Protein AF-A0A2W4WG07-F1 (afdb_monomer_lite)

Radius of gyration: 12.37 Å; chains: 1; bounding box: 26×24×35 Å

Structure (mmCIF, N/CA/C/O backbone):
data_AF-A0A2W4WG07-F1
#
_entry.id   AF-A0A2W4WG07-F1
#
loop_
_atom_site.group_PDB
_atom_site.id
_atom_site.type_symbol
_atom_site.label_atom_id
_atom_site.label_alt_id
_atom_site.label_comp_id
_atom_site.label_asym_id
_atom_site.label_entity_id
_atom_site.label_seq_id
_atom_site.pdbx_PDB_ins_code
_atom_site.Cartn_x
_atom_site.Cartn_y
_atom_site.Cartn_z
_atom_site.occupancy
_atom_site.B_iso_or_equiv
_atom_site.auth_seq_id
_atom_site.auth_comp_id
_atom_site.auth_asym_id
_atom_site.auth_atom_id
_atom_site.pdbx_PDB_model_num
ATOM 1 N N . MET A 1 1 ? 3.449 4.248 -19.183 1.00 51.06 1 MET A N 1
ATOM 2 C CA . MET A 1 1 ? 3.575 3.067 -18.305 1.00 51.06 1 MET A CA 1
ATOM 3 C C . MET A 1 1 ? 3.381 1.800 -19.124 1.00 51.06 1 MET A C 1
ATOM 5 O O . MET A 1 1 ? 2.544 1.832 -20.027 1.00 51.06 1 MET A O 1
ATOM 9 N N . PRO A 1 2 ? 4.114 0.714 -18.822 1.00 49.38 2 PRO A N 1
ATOM 10 C CA . PRO A 1 2 ? 3.830 -0.617 -19.359 1.00 49.38 2 PRO A CA 1
ATOM 11 C C . PRO A 1 2 ? 2.402 -1.063 -18.979 1.00 49.38 2 PRO A C 1
ATOM 13 O O . PRO A 1 2 ? 1.805 -0.483 -18.063 1.00 49.38 2 PRO A O 1
ATOM 16 N N . PRO A 1 3 ? 1.817 -2.039 -19.694 1.00 56.06 3 PRO A N 1
ATOM 17 C CA . PRO A 1 3 ? 0.438 -2.464 -19.468 1.00 56.06 3 PRO A CA 1
ATOM 18 C C . PRO A 1 3 ? 0.240 -2.945 -18.027 1.00 56.06 3 PRO A C 1
ATOM 20 O O . PRO A 1 3 ? 1.069 -3.664 -17.492 1.00 56.06 3 PRO A O 1
ATOM 23 N N . ALA A 1 4 ? -0.892 -2.607 -17.406 1.00 60.53 4 ALA A N 1
ATOM 24 C CA . ALA A 1 4 ? -1.181 -2.911 -15.996 1.00 60.53 4 ALA A CA 1
ATOM 25 C C . ALA A 1 4 ? -1.272 -4.419 -15.646 1.00 60.53 4 ALA A C 1
ATOM 27 O O . ALA A 1 4 ? -1.514 -4.781 -14.495 1.00 60.53 4 ALA A O 1
ATOM 28 N N . ASN A 1 5 ? -1.060 -5.283 -16.642 1.00 60.22 5 ASN A N 1
ATOM 29 C CA . ASN A 1 5 ? -1.066 -6.736 -16.538 1.00 60.22 5 ASN A CA 1
ATOM 30 C C . ASN A 1 5 ? 0.331 -7.341 -16.311 1.00 60.22 5 ASN A C 1
ATOM 32 O O . ASN A 1 5 ? 0.425 -8.552 -16.119 1.00 60.22 5 ASN A O 1
ATOM 36 N N . THR A 1 6 ? 1.411 -6.549 -16.370 1.00 64.88 6 THR A N 1
ATOM 37 C CA . THR A 1 6 ? 2.751 -7.035 -16.013 1.00 64.88 6 THR A CA 1
ATOM 38 C C . THR A 1 6 ? 2.938 -7.064 -14.493 1.00 64.88 6 THR A C 1
ATOM 40 O O . THR A 1 6 ? 2.367 -6.221 -13.789 1.00 64.88 6 THR A O 1
ATOM 43 N N . PRO A 1 7 ? 3.692 -8.045 -13.965 1.00 73.19 7 PRO A N 1
ATOM 44 C CA . PRO A 1 7 ? 4.050 -8.087 -12.554 1.00 73.19 7 PRO A CA 1
ATOM 45 C C . PRO A 1 7 ? 4.769 -6.814 -12.128 1.00 73.19 7 PRO A C 1
ATOM 47 O O . PRO A 1 7 ? 5.566 -6.264 -12.887 1.00 73.19 7 PRO A O 1
ATOM 50 N N . LEU A 1 8 ? 4.537 -6.368 -10.897 1.00 71.50 8 LEU A N 1
ATOM 51 C CA . LEU A 1 8 ? 5.120 -5.125 -10.404 1.00 71.50 8 LEU A CA 1
ATOM 52 C C . LEU A 1 8 ? 6.664 -5.123 -10.404 1.00 71.50 8 LEU A C 1
ATOM 54 O O . LEU A 1 8 ? 7.256 -4.062 -10.554 1.00 71.50 8 LEU A O 1
ATOM 58 N N . TYR A 1 9 ? 7.316 -6.289 -10.294 1.00 72.12 9 TYR A N 1
ATOM 59 C CA . TYR A 1 9 ? 8.785 -6.390 -10.325 1.00 72.12 9 TYR A CA 1
ATOM 60 C C . TYR A 1 9 ? 9.403 -6.051 -11.694 1.00 72.12 9 TYR A C 1
ATOM 62 O O . TYR A 1 9 ? 10.592 -5.749 -11.760 1.00 72.12 9 TYR A O 1
ATOM 70 N N . ASP A 1 10 ? 8.624 -6.113 -12.780 1.00 70.69 10 ASP A N 1
ATOM 71 C CA . ASP A 1 10 ? 9.078 -5.720 -14.121 1.00 70.69 10 ASP A CA 1
ATOM 72 C C . ASP A 1 10 ? 9.052 -4.191 -14.311 1.00 70.69 10 ASP A C 1
ATOM 74 O O . ASP A 1 10 ? 9.521 -3.676 -15.329 1.00 70.69 10 ASP A O 1
ATOM 78 N N . HIS A 1 11 ? 8.512 -3.447 -13.339 1.00 70.94 11 HIS A N 1
ATOM 79 C CA . HIS A 1 11 ? 8.439 -1.994 -13.380 1.00 70.94 11 HIS A CA 1
ATOM 80 C C . HIS A 1 11 ? 9.581 -1.355 -12.580 1.00 70.94 11 HIS A C 1
ATOM 82 O O . HIS A 1 11 ? 9.857 -1.760 -11.449 1.00 70.94 11 HIS A O 1
ATOM 88 N N . PRO A 1 12 ? 10.233 -0.312 -13.121 1.00 78.75 12 PRO A N 1
ATOM 89 C CA . PRO A 1 12 ? 11.209 0.450 -12.361 1.00 78.75 12 PRO A CA 1
ATOM 90 C C . PRO A 1 12 ? 10.511 1.193 -11.209 1.00 78.75 12 PRO A C 1
ATOM 92 O O . PRO A 1 12 ? 9.383 1.663 -11.360 1.00 78.75 12 PRO A O 1
ATOM 95 N N . LEU A 1 13 ? 11.193 1.343 -10.068 1.00 79.12 13 LEU A N 1
ATOM 96 C CA . LEU A 1 13 ? 10.644 2.004 -8.873 1.00 79.12 13 LEU A CA 1
ATOM 97 C C . LEU A 1 13 ? 9.979 3.372 -9.167 1.00 79.12 13 LEU A C 1
ATOM 99 O O . LEU A 1 13 ? 8.859 3.572 -8.700 1.00 79.12 13 LEU A O 1
ATOM 103 N N . PRO A 1 14 ? 10.554 4.260 -10.009 1.00 81.00 14 PRO A N 1
ATOM 104 C CA . PRO A 1 14 ? 9.910 5.524 -10.377 1.00 81.00 14 PRO A CA 1
ATOM 105 C C . PRO A 1 14 ? 8.529 5.380 -11.034 1.00 81.00 14 PRO A C 1
ATOM 107 O O . PRO A 1 14 ? 7.671 6.238 -10.838 1.00 81.00 14 PRO A O 1
ATOM 110 N N . ASP A 1 15 ? 8.281 4.308 -11.796 1.00 82.75 15 ASP A N 1
ATOM 111 C CA . ASP A 1 15 ? 6.965 4.056 -12.403 1.00 82.75 15 ASP A CA 1
ATOM 112 C C . ASP A 1 15 ? 5.935 3.653 -11.339 1.00 82.75 15 ASP A C 1
ATOM 114 O O . ASP A 1 15 ? 4.762 4.018 -11.444 1.00 82.75 15 ASP A O 1
ATOM 118 N N . ILE A 1 16 ? 6.369 2.908 -10.317 1.00 80.31 16 ILE A N 1
ATOM 119 C CA . ILE A 1 16 ? 5.536 2.522 -9.171 1.00 80.31 16 ILE A CA 1
ATOM 120 C C . ILE A 1 16 ? 5.202 3.766 -8.343 1.00 80.31 16 ILE A C 1
ATOM 122 O O . ILE A 1 16 ? 4.040 3.981 -8.012 1.00 80.31 16 ILE A O 1
ATOM 126 N N . GLU A 1 17 ? 6.184 4.627 -8.071 1.00 84.62 17 GLU A N 1
ATOM 127 C CA . GLU A 1 17 ? 5.975 5.897 -7.367 1.00 84.62 17 GLU A CA 1
ATOM 128 C C . GLU A 1 17 ? 5.014 6.823 -8.128 1.00 84.62 17 GLU A C 1
ATOM 130 O O . GLU A 1 17 ? 4.063 7.349 -7.553 1.00 84.62 17 GLU A O 1
ATOM 135 N N . ALA A 1 18 ? 5.211 6.990 -9.440 1.00 84.38 18 ALA A N 1
ATOM 136 C CA . ALA A 1 18 ? 4.321 7.795 -10.276 1.00 84.38 18 ALA A CA 1
ATOM 137 C C . ALA A 1 18 ? 2.891 7.233 -10.307 1.00 84.38 18 ALA A C 1
ATOM 139 O O . ALA A 1 18 ? 1.920 7.991 -10.329 1.00 84.38 18 ALA A O 1
ATOM 140 N N . TRP A 1 19 ? 2.749 5.905 -10.283 1.00 84.50 19 TRP A N 1
ATOM 141 C CA . TRP A 1 19 ? 1.450 5.250 -10.171 1.00 84.50 19 TRP A CA 1
ATOM 142 C C . TRP A 1 19 ? 0.770 5.527 -8.832 1.00 84.50 19 TRP A C 1
ATOM 144 O O . TRP A 1 19 ? -0.383 5.952 -8.840 1.00 84.50 19 TRP A O 1
ATOM 154 N N . LEU A 1 20 ? 1.466 5.331 -7.710 1.00 85.38 20 LEU A N 1
ATOM 155 C CA . LEU A 1 20 ? 0.926 5.592 -6.372 1.00 85.38 20 LEU A CA 1
ATOM 156 C C . LEU A 1 20 ? 0.516 7.060 -6.217 1.00 85.38 20 LEU A C 1
ATOM 158 O O . LEU A 1 20 ? -0.562 7.348 -5.704 1.00 85.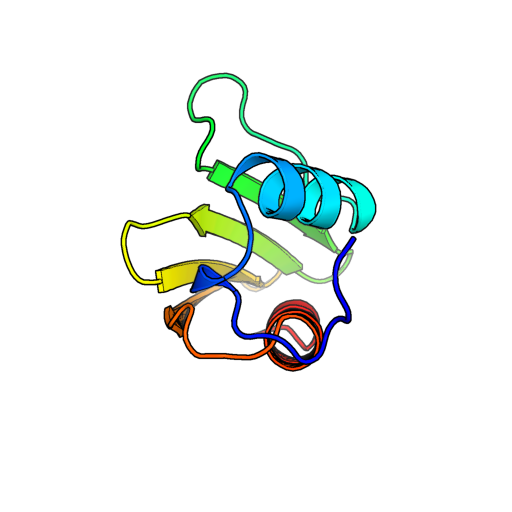38 20 LEU A O 1
ATOM 162 N N . MET A 1 21 ? 1.318 7.978 -6.756 1.00 86.25 21 MET A N 1
ATOM 163 C CA . MET A 1 21 ? 0.992 9.402 -6.800 1.00 86.25 21 MET A CA 1
ATOM 164 C C . MET A 1 21 ? -0.267 9.679 -7.632 1.00 86.25 21 MET A C 1
ATOM 166 O O . MET A 1 21 ? -1.134 10.442 -7.214 1.00 86.25 21 MET A O 1
ATOM 170 N N . GLY A 1 22 ? -0.411 9.025 -8.789 1.00 85.00 22 GLY A N 1
ATOM 171 C CA . GLY A 1 22 ? -1.600 9.141 -9.640 1.00 85.00 22 GLY A CA 1
ATOM 172 C C . GLY A 1 22 ? -2.882 8.588 -9.007 1.00 85.00 22 GLY A C 1
ATOM 173 O O . GLY A 1 22 ? -3.974 8.990 -9.400 1.00 85.00 22 GLY A O 1
ATOM 174 N N . LEU A 1 23 ? -2.756 7.703 -8.017 1.00 81.88 23 LEU A N 1
ATOM 175 C CA . LEU A 1 23 ? -3.868 7.169 -7.229 1.00 81.88 23 LEU A CA 1
ATOM 176 C C . LEU A 1 23 ? -4.274 8.068 -6.050 1.00 81.88 23 LEU A C 1
ATOM 178 O O . LEU A 1 23 ? -5.193 7.719 -5.318 1.00 81.88 23 LEU A O 1
ATOM 182 N N . GLY A 1 24 ? -3.597 9.202 -5.845 1.00 85.06 24 GLY A N 1
ATOM 183 C CA . GLY A 1 24 ? -3.818 10.069 -4.685 1.00 85.06 24 GLY A CA 1
ATOM 184 C C . GLY A 1 24 ? -3.003 9.675 -3.452 1.00 85.06 24 GLY A C 1
ATOM 185 O O . GLY A 1 24 ? -3.316 10.119 -2.350 1.00 85.06 24 GLY A O 1
ATOM 186 N N . GLY A 1 25 ? -1.969 8.847 -3.623 1.00 86.88 25 GLY A N 1
ATOM 187 C CA . GLY A 1 25 ? -1.017 8.536 -2.566 1.00 86.88 25 GLY A CA 1
ATOM 188 C C . GLY A 1 25 ? -0.105 9.722 -2.277 1.00 86.88 25 GLY A C 1
ATOM 189 O O . GLY A 1 25 ? 0.507 10.284 -3.187 1.00 86.88 25 GLY A O 1
ATOM 190 N N . ASP A 1 26 ? 0.017 10.068 -1.001 1.00 88.88 26 ASP A N 1
ATOM 191 C CA . ASP A 1 26 ? 0.948 11.077 -0.510 1.00 88.88 26 ASP A CA 1
ATOM 192 C C . ASP A 1 26 ? 2.258 10.397 -0.098 1.00 88.88 26 ASP A C 1
ATOM 194 O O . ASP A 1 26 ? 2.263 9.509 0.761 1.00 88.88 26 ASP A O 1
ATOM 198 N N . ARG A 1 27 ?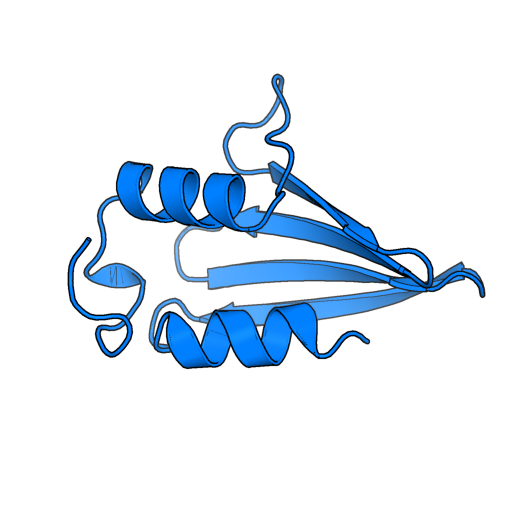 3.368 10.757 -0.751 1.00 89.56 27 ARG A N 1
ATOM 199 C CA . ARG A 1 27 ? 4.685 10.183 -0.442 1.00 89.56 27 ARG A CA 1
ATOM 200 C C . ARG A 1 27 ? 5.284 10.882 0.766 1.00 89.56 27 ARG A C 1
ATOM 202 O O . ARG A 1 27 ? 5.416 12.106 0.767 1.00 89.56 27 ARG A O 1
ATOM 209 N N . ASP A 1 28 ? 5.757 10.104 1.732 1.00 88.69 28 ASP A N 1
ATOM 210 C CA . ASP A 1 28 ? 6.422 10.665 2.897 1.00 88.69 28 ASP A CA 1
ATOM 211 C C . ASP A 1 28 ? 7.783 11.298 2.503 1.00 88.69 28 ASP A C 1
ATOM 213 O O . ASP A 1 28 ? 8.594 10.683 1.797 1.00 88.69 28 ASP A O 1
ATOM 217 N N . PRO A 1 29 ? 8.070 12.546 2.920 1.00 83.50 29 PRO A N 1
ATOM 218 C CA . PRO A 1 29 ? 9.316 13.227 2.573 1.00 83.50 29 PRO A CA 1
ATOM 219 C C . PRO A 1 29 ? 10.541 12.683 3.324 1.00 83.50 29 PRO A C 1
ATOM 221 O O . PRO A 1 29 ? 11.671 12.920 2.893 1.00 83.50 29 PRO A O 1
ATOM 224 N N . GLN A 1 30 ? 10.343 11.985 4.444 1.00 86.81 30 GLN A N 1
ATOM 225 C CA . GLN A 1 30 ? 11.393 11.349 5.240 1.00 86.81 30 GLN A CA 1
ATOM 226 C C . GLN A 1 30 ? 11.631 9.896 4.818 1.00 86.81 30 GLN A C 1
ATOM 228 O O . GLN A 1 30 ? 12.744 9.394 4.982 1.00 86.81 30 GLN A O 1
ATOM 233 N N . ASN A 1 31 ? 10.621 9.231 4.249 1.00 85.25 31 ASN A N 1
ATOM 234 C CA . ASN A 1 31 ? 10.714 7.853 3.787 1.00 85.25 31 ASN A CA 1
ATOM 235 C C . ASN A 1 31 ? 10.121 7.682 2.380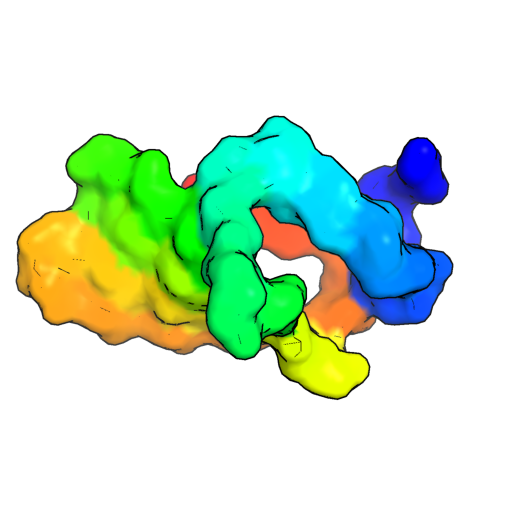 1.00 85.25 31 ASN A C 1
ATOM 237 O O . ASN A 1 31 ? 8.917 7.534 2.211 1.00 85.25 31 ASN A O 1
ATOM 241 N N . ILE A 1 32 ? 10.992 7.613 1.368 1.00 81.88 32 ILE A N 1
ATOM 242 C CA . ILE A 1 32 ? 10.592 7.457 -0.044 1.00 81.88 32 ILE A CA 1
ATOM 243 C C . ILE A 1 32 ? 9.772 6.187 -0.320 1.00 81.88 32 ILE A C 1
ATOM 245 O O . ILE A 1 32 ? 9.017 6.137 -1.290 1.00 81.88 32 ILE A O 1
ATOM 249 N N . SER A 1 33 ? 9.923 5.166 0.526 1.00 87.94 33 SER A N 1
ATOM 250 C CA . SER A 1 33 ? 9.187 3.912 0.414 1.00 87.94 33 SER A CA 1
ATOM 251 C C . SER A 1 33 ? 7.829 3.966 1.109 1.00 87.94 33 SER A C 1
ATOM 253 O O . SER A 1 33 ? 7.035 3.056 0.893 1.00 87.94 33 SER A O 1
ATOM 255 N N . GLU A 1 34 ? 7.554 4.984 1.932 1.00 91.56 34 GLU A N 1
ATOM 256 C CA . GLU A 1 34 ? 6.287 5.151 2.644 1.00 91.56 34 GLU A CA 1
ATOM 257 C C . GLU A 1 34 ? 5.333 6.062 1.868 1.00 91.56 34 GLU A C 1
ATOM 259 O O . GLU A 1 34 ? 5.657 7.182 1.471 1.00 91.56 34 GLU A O 1
ATOM 264 N N . TRP A 1 35 ? 4.121 5.557 1.688 1.00 92.50 35 TRP A N 1
ATOM 265 C CA . TRP A 1 35 ? 3.024 6.214 1.000 1.00 92.50 35 TRP A CA 1
ATOM 266 C C . TRP A 1 35 ? 1.789 6.175 1.884 1.00 92.50 35 TRP A C 1
ATOM 268 O O . TRP A 1 35 ? 1.493 5.158 2.506 1.00 92.50 35 TRP A O 1
ATOM 278 N N . SER A 1 36 ? 1.051 7.273 1.939 1.00 91.25 36 SER A N 1
ATOM 279 C CA . SER A 1 36 ? -0.164 7.389 2.738 1.00 91.25 36 SER A CA 1
ATOM 280 C C . SER A 1 36 ? -1.363 7.660 1.839 1.00 91.25 36 SER A C 1
ATOM 282 O O . SER A 1 36 ? -1.324 8.518 0.965 1.00 91.25 36 SER A O 1
ATOM 284 N N . PHE A 1 37 ? -2.444 6.933 2.080 1.00 90.38 37 PHE A N 1
ATOM 285 C CA . PHE A 1 37 ? -3.729 7.070 1.413 1.00 90.38 37 PHE A CA 1
ATOM 286 C C . PHE A 1 37 ? -4.779 7.399 2.467 1.00 90.38 37 PHE A C 1
ATOM 288 O O . PHE A 1 37 ? -4.798 6.801 3.546 1.00 90.38 37 PHE A O 1
ATOM 295 N N . SER A 1 38 ? -5.643 8.362 2.169 1.00 87.69 38 SER A N 1
ATOM 296 C CA . SER A 1 38 ? -6.719 8.771 3.067 1.00 87.69 38 SER A CA 1
ATOM 297 C C . SER A 1 38 ? -8.034 8.743 2.310 1.00 87.69 38 SER A C 1
ATOM 299 O O . SER A 1 38 ? -8.256 9.565 1.428 1.00 87.69 38 SER A O 1
ATOM 301 N N . GLU A 1 39 ? -8.890 7.802 2.679 1.00 87.00 39 GLU A N 1
ATOM 302 C CA . GLU A 1 39 ? -10.273 7.715 2.230 1.00 87.00 39 GLU A CA 1
ATOM 303 C C . GLU A 1 39 ? -11.208 8.187 3.362 1.00 87.00 39 GLU A C 1
ATOM 305 O O . GLU A 1 39 ? -10.793 8.256 4.524 1.00 87.00 39 GLU A O 1
ATOM 310 N N . PRO A 1 40 ? -12.478 8.519 3.073 1.00 85.06 40 PRO A N 1
ATOM 311 C CA . PRO A 1 40 ? -13.422 9.000 4.087 1.00 85.06 40 PRO A CA 1
ATOM 312 C C . PRO A 1 40 ? -13.633 8.027 5.258 1.00 85.06 40 PRO A C 1
ATOM 314 O O . PRO A 1 40 ? -13.819 8.458 6.394 1.00 85.06 40 PRO A O 1
ATOM 317 N N . ASP A 1 41 ? -13.585 6.721 4.982 1.00 86.31 41 ASP A N 1
ATOM 318 C CA . ASP A 1 41 ? -13.926 5.663 5.941 1.00 86.31 41 ASP A CA 1
ATOM 319 C C . ASP A 1 41 ? -12.695 4.963 6.553 1.00 86.31 41 ASP A C 1
ATOM 321 O O . ASP A 1 41 ? -12.789 4.278 7.581 1.00 86.31 41 ASP A O 1
ATOM 325 N N . TRP A 1 42 ? -11.523 5.112 5.929 1.00 90.25 42 TRP A N 1
ATOM 326 C CA . TRP A 1 42 ? -10.283 4.463 6.350 1.00 90.25 42 TRP A CA 1
ATOM 327 C C . TRP A 1 42 ? -9.046 5.212 5.856 1.00 90.25 42 TRP A C 1
ATOM 329 O O . TRP A 1 42 ? -9.055 5.905 4.847 1.00 90.25 42 TRP A O 1
ATOM 339 N N . THR A 1 43 ? -7.933 5.018 6.553 1.00 91.31 43 THR A N 1
ATOM 340 C CA . THR A 1 43 ? -6.610 5.461 6.094 1.00 91.31 43 THR A CA 1
ATOM 341 C C . THR A 1 43 ? -5.746 4.243 5.823 1.00 91.31 43 THR A C 1
ATOM 343 O O . THR A 1 43 ? -5.902 3.218 6.485 1.00 91.31 43 THR A O 1
ATOM 346 N N . ALA A 1 44 ? -4.859 4.308 4.838 1.00 92.06 44 ALA A N 1
ATOM 347 C CA . ALA A 1 44 ? -3.884 3.258 4.600 1.00 92.06 44 ALA A CA 1
ATOM 348 C C . ALA A 1 44 ? -2.480 3.825 4.499 1.00 92.06 44 ALA A C 1
ATOM 350 O O . ALA A 1 44 ? -2.249 4.860 3.887 1.00 92.06 44 ALA A O 1
ATOM 351 N N . LYS A 1 45 ? -1.529 3.102 5.073 1.00 92.69 45 LYS A N 1
ATOM 352 C CA . LYS A 1 45 ? -0.106 3.321 4.858 1.00 92.69 45 LYS A CA 1
ATOM 353 C C . LYS A 1 45 ? 0.457 2.174 4.051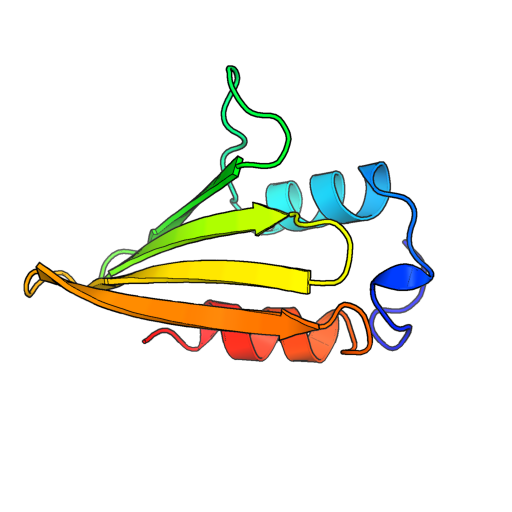 1.00 92.69 45 LYS A C 1
ATOM 355 O O . LYS A 1 45 ? 0.188 1.017 4.359 1.00 92.69 45 LYS A O 1
ATOM 360 N N . LEU A 1 46 ? 1.219 2.494 3.028 1.00 91.81 46 LEU A N 1
ATOM 361 C CA . LEU A 1 46 ? 1.823 1.566 2.101 1.00 91.81 46 LEU A CA 1
ATOM 362 C C . LEU A 1 46 ? 3.339 1.708 2.195 1.00 91.81 46 LEU A C 1
ATOM 364 O O . LEU A 1 46 ? 3.861 2.815 2.159 1.00 91.81 46 LEU A O 1
ATOM 368 N N . TRP A 1 47 ? 4.036 0.584 2.309 1.00 91.50 47 TRP A N 1
ATOM 369 C CA . TRP A 1 47 ? 5.488 0.506 2.287 1.00 91.50 47 TRP A CA 1
ATOM 370 C C . TRP A 1 47 ? 5.934 -0.360 1.122 1.00 91.50 47 TRP A C 1
ATOM 372 O O . TRP A 1 47 ? 5.486 -1.500 0.964 1.00 91.50 47 TRP A O 1
ATOM 382 N N . LEU A 1 48 ? 6.824 0.199 0.312 1.00 88.94 48 LEU A N 1
ATOM 383 C CA . LEU A 1 48 ? 7.529 -0.513 -0.742 1.00 88.94 48 LEU A CA 1
ATOM 384 C C . LEU A 1 48 ? 8.727 -1.242 -0.121 1.00 88.94 48 LEU A C 1
ATOM 386 O O . LEU A 1 48 ? 9.744 -0.622 0.192 1.00 88.94 48 LEU A O 1
ATOM 390 N N . GLU A 1 49 ? 8.587 -2.552 0.075 1.00 88.06 49 GLU A N 1
ATOM 391 C CA . GLU A 1 49 ? 9.666 -3.437 0.524 1.00 88.06 49 GLU A CA 1
ATOM 392 C C . GLU A 1 49 ? 10.438 -3.991 -0.684 1.00 88.06 49 GLU A C 1
ATOM 394 O O . GLU A 1 49 ? 10.145 -3.671 -1.837 1.00 88.06 49 GLU A O 1
ATOM 399 N N . VAL A 1 50 ? 11.448 -4.829 -0.433 1.00 81.31 50 VAL A N 1
ATOM 400 C CA . VAL A 1 50 ? 12.338 -5.370 -1.477 1.00 81.31 50 VAL A CA 1
ATOM 401 C C . VAL A 1 50 ? 11.615 -6.323 -2.440 1.00 81.31 50 VAL A C 1
ATOM 403 O O . VAL A 1 50 ? 11.848 -6.263 -3.645 1.00 81.31 50 VAL A O 1
ATOM 406 N N . ASP A 1 51 ? 10.738 -7.198 -1.940 1.00 83.44 51 ASP A N 1
ATOM 407 C CA . ASP A 1 51 ? 10.021 -8.203 -2.747 1.00 83.44 51 ASP A CA 1
ATOM 408 C C . ASP A 1 51 ? 8.487 -8.084 -2.681 1.00 83.44 51 ASP A C 1
ATOM 410 O O . ASP A 1 51 ? 7.751 -8.818 -3.357 1.00 83.44 51 ASP A O 1
ATOM 414 N N . SER A 1 52 ? 7.989 -7.161 -1.862 1.00 87.88 52 SER A N 1
ATOM 415 C CA . SER A 1 52 ? 6.566 -7.014 -1.590 1.00 87.88 52 SER A CA 1
ATOM 416 C C . SER A 1 52 ? 6.165 -5.571 -1.296 1.00 87.88 52 SER A C 1
ATOM 418 O O . SER A 1 52 ? 6.989 -4.702 -1.039 1.00 87.88 52 SER A O 1
ATOM 420 N N . ILE A 1 53 ? 4.863 -5.324 -1.342 1.00 88.50 53 ILE A N 1
ATOM 421 C CA . ILE A 1 53 ? 4.215 -4.119 -0.849 1.00 88.50 53 ILE A CA 1
ATOM 422 C C . ILE A 1 53 ? 3.492 -4.490 0.431 1.00 88.50 53 ILE A C 1
ATOM 424 O O . ILE A 1 53 ? 2.647 -5.389 0.435 1.00 88.50 53 ILE A O 1
ATOM 428 N N . VAL A 1 54 ? 3.777 -3.776 1.508 1.00 91.19 54 VAL A N 1
ATOM 429 C CA . VAL A 1 54 ? 3.023 -3.894 2.753 1.00 91.19 54 VAL A CA 1
ATOM 430 C C . VAL A 1 54 ? 2.021 -2.758 2.808 1.00 91.19 54 VAL A C 1
ATOM 432 O O . VAL A 1 54 ? 2.398 -1.605 2.675 1.00 91.19 54 VAL A O 1
ATOM 435 N N . VAL A 1 55 ? 0.748 -3.064 3.034 1.00 91.62 55 VAL A N 1
ATOM 436 C CA . VAL A 1 55 ? -0.301 -2.061 3.225 1.00 91.62 55 VAL A CA 1
ATOM 437 C C . VAL A 1 55 ? -0.955 -2.267 4.579 1.00 91.62 55 VAL A C 1
ATOM 439 O O . VAL A 1 55 ? -1.393 -3.367 4.913 1.00 91.62 55 VAL A O 1
ATOM 442 N N . ARG A 1 56 ? -1.019 -1.209 5.379 1.00 92.62 56 ARG A N 1
ATOM 443 C CA . ARG A 1 56 ? -1.693 -1.159 6.671 1.00 92.62 56 ARG A CA 1
ATOM 444 C C . ARG A 1 56 ? -2.881 -0.224 6.580 1.00 92.62 56 ARG A C 1
ATOM 446 O O . ARG A 1 56 ? -2.696 0.984 6.532 1.00 92.62 56 ARG A O 1
ATOM 453 N N . TYR A 1 57 ? -4.071 -0.791 6.644 1.00 92.50 57 TYR A N 1
ATOM 454 C CA . TYR A 1 57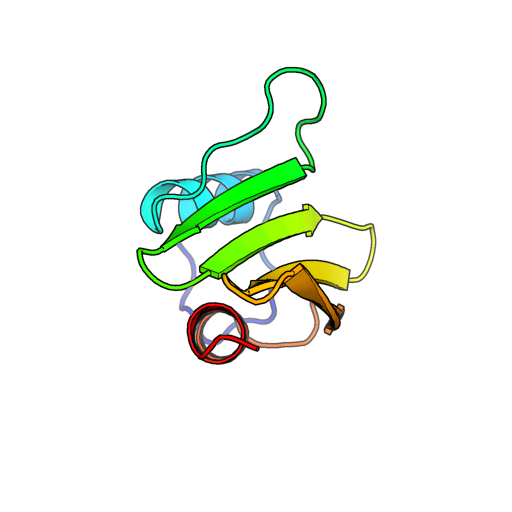 ? -5.329 -0.076 6.780 1.00 92.50 57 TYR A CA 1
ATOM 455 C C . TYR A 1 57 ? -5.604 0.217 8.248 1.00 92.50 57 TYR A C 1
ATOM 457 O O . TYR A 1 57 ? -5.364 -0.620 9.121 1.00 92.50 57 TYR A O 1
ATOM 465 N N . VAL A 1 58 ? -6.154 1.392 8.504 1.00 91.38 58 VAL A N 1
ATOM 466 C CA . VAL A 1 58 ? -6.699 1.821 9.782 1.00 91.38 58 VAL A CA 1
ATOM 467 C C . VAL A 1 58 ? -8.119 2.293 9.504 1.00 91.38 58 VAL A C 1
ATOM 469 O O . VAL A 1 58 ? -8.329 3.323 8.862 1.00 91.38 58 VAL A O 1
ATOM 472 N N . SER A 1 59 ? -9.101 1.511 9.944 1.00 88.75 59 SER A N 1
ATOM 473 C CA . SER A 1 59 ? -10.512 1.891 9.846 1.00 88.75 59 SER A CA 1
ATOM 474 C C . SER A 1 59 ? -10.829 3.018 10.826 1.00 88.75 59 SER A C 1
ATOM 476 O O . SER A 1 59 ? -10.179 3.109 11.872 1.00 88.75 59 SER A O 1
ATOM 478 N N . HIS A 1 60 ? -11.917 3.747 10.592 1.00 85.12 60 HIS A N 1
ATOM 479 C CA . HIS A 1 60 ? -12.451 4.714 11.555 1.00 85.12 60 HIS A CA 1
ATOM 480 C C . HIS A 1 60 ? -12.656 4.136 12.978 1.00 85.12 60 HIS A C 1
ATOM 482 O O . HIS A 1 60 ? -12.383 4.806 13.972 1.00 85.12 60 HIS A O 1
ATOM 488 N N . ASP A 1 61 ? -13.009 2.850 13.100 1.00 87.38 61 ASP A N 1
ATOM 489 C CA . ASP A 1 61 ? -13.175 2.148 14.388 1.00 87.38 61 ASP A CA 1
ATOM 490 C C . ASP A 1 61 ? -11.846 1.780 15.087 1.00 87.38 61 ASP A C 1
ATOM 492 O O . ASP A 1 61 ? -11.813 0.923 15.971 1.00 87.38 61 ASP A O 1
ATOM 496 N N . SER A 1 62 ? -10.718 2.368 14.673 1.00 83.56 62 SER A N 1
ATOM 497 C CA . SER A 1 62 ? -9.365 2.064 15.172 1.00 83.56 62 SER A CA 1
ATOM 498 C C . SER A 1 62 ? -8.900 0.612 14.965 1.00 83.56 62 SER A C 1
ATOM 500 O O . SER A 1 62 ? -7.888 0.198 15.534 1.00 83.56 62 SER A O 1
ATOM 502 N N . LYS A 1 63 ? -9.591 -0.182 14.134 1.00 89.19 63 LYS A N 1
ATOM 503 C CA . LYS A 1 63 ? -9.088 -1.493 13.709 1.00 89.19 63 LYS A CA 1
ATOM 504 C C . LYS A 1 63 ? -7.959 -1.305 12.714 1.00 89.19 63 LYS A C 1
ATOM 506 O O . LYS A 1 63 ? -8.087 -0.569 11.738 1.00 89.19 63 LYS A O 1
ATOM 511 N N . VAL A 1 64 ? -6.871 -2.020 12.960 1.00 91.06 64 VAL A N 1
ATOM 512 C CA . VAL A 1 64 ? -5.693 -2.016 12.101 1.00 91.06 64 VAL A CA 1
ATOM 513 C C . VAL A 1 64 ? -5.605 -3.359 11.393 1.00 91.06 64 VAL A C 1
ATOM 515 O O . VAL A 1 64 ? -5.587 -4.405 12.040 1.00 91.06 64 VAL A O 1
ATOM 518 N N . VAL A 1 65 ? -5.539 -3.328 10.066 1.00 91.81 65 VAL A N 1
ATOM 519 C CA . VAL A 1 65 ? -5.381 -4.514 9.221 1.00 91.81 65 VAL A CA 1
ATOM 520 C C . VAL A 1 65 ? -4.134 -4.324 8.382 1.00 91.81 65 VAL A C 1
ATOM 522 O O . VAL A 1 65 ? -4.021 -3.346 7.656 1.00 91.81 65 VAL A O 1
ATOM 525 N N . GLN A 1 66 ? -3.196 -5.260 8.459 1.00 91.94 66 GLN A N 1
ATOM 526 C CA . GLN A 1 66 ? -1.995 -5.243 7.630 1.00 91.94 66 GLN A CA 1
ATOM 527 C C . GLN A 1 66 ? -2.046 -6.392 6.629 1.00 91.94 66 GLN A C 1
ATOM 529 O O . GLN A 1 66 ? -2.323 -7.533 6.997 1.00 91.94 66 GLN A O 1
ATOM 534 N N . ARG A 1 67 ? -1.764 -6.091 5.364 1.00 90.88 67 ARG A N 1
ATOM 535 C CA . ARG A 1 67 ? -1.686 -7.055 4.269 1.00 90.88 67 ARG A CA 1
ATOM 536 C C . ARG A 1 67 ? -0.365 -6.872 3.539 1.00 90.88 67 ARG A C 1
ATOM 538 O O . ARG A 1 67 ? 0.083 -5.748 3.348 1.00 90.88 67 ARG A O 1
ATOM 545 N N . SER A 1 68 ? 0.261 -7.972 3.149 1.00 90.44 68 SER A N 1
ATOM 546 C CA . SER A 1 68 ? 1.454 -7.957 2.310 1.00 90.44 68 SER A CA 1
ATOM 547 C C . SER A 1 68 ? 1.140 -8.588 0.963 1.00 90.44 68 SER A C 1
ATOM 549 O O . SER A 1 68 ? 0.521 -9.650 0.873 1.00 90.44 68 SER A O 1
ATOM 551 N N . PHE A 1 69 ? 1.568 -7.915 -0.094 1.00 88.25 69 PHE A N 1
ATOM 552 C CA . PHE A 1 69 ? 1.329 -8.308 -1.468 1.00 88.25 69 PHE A CA 1
ATOM 553 C C . PHE A 1 69 ? 2.660 -8.453 -2.180 1.00 88.25 69 PHE A C 1
ATOM 555 O O . PHE A 1 69 ? 3.462 -7.529 -2.201 1.00 88.25 69 PHE A O 1
ATOM 562 N N . LYS A 1 70 ? 2.924 -9.613 -2.773 1.00 86.62 70 LYS A N 1
ATOM 563 C CA . LYS A 1 70 ? 4.175 -9.818 -3.507 1.00 86.62 70 LYS A CA 1
ATOM 564 C C . LYS A 1 70 ? 4.170 -9.010 -4.802 1.00 86.62 70 LYS A C 1
ATOM 566 O O . LYS A 1 70 ? 3.141 -8.940 -5.472 1.00 86.62 70 LYS A O 1
ATOM 571 N N . TYR A 1 71 ? 5.337 -8.524 -5.226 1.00 83.12 71 TYR A N 1
ATOM 572 C CA . TYR A 1 71 ? 5.497 -7.863 -6.531 1.00 83.12 71 TYR A CA 1
ATOM 573 C C . TYR A 1 71 ? 5.255 -8.778 -7.739 1.00 83.12 71 TYR A C 1
ATOM 575 O O . TYR A 1 71 ? 5.232 -8.316 -8.874 1.00 83.12 71 TYR A O 1
ATOM 583 N N . SER A 1 72 ? 5.064 -10.080 -7.515 1.00 82.44 72 SER A N 1
ATOM 584 C CA . SER A 1 72 ? 4.606 -11.014 -8.547 1.00 82.44 72 SER A CA 1
ATOM 585 C C . SER A 1 72 ? 3.143 -10.807 -8.951 1.00 82.44 72 SER A C 1
ATOM 587 O O . SER A 1 72 ? 2.724 -11.354 -9.967 1.00 82.44 72 SER A O 1
ATOM 589 N N . LEU A 1 73 ? 2.365 -10.033 -8.186 1.00 82.50 73 LEU A N 1
ATOM 590 C CA . LEU A 1 73 ? 1.005 -9.656 -8.562 1.00 82.50 73 LEU A CA 1
ATOM 591 C C . LEU A 1 73 ? 1.007 -8.573 -9.643 1.00 82.50 73 LEU A C 1
ATOM 593 O O . LEU A 1 73 ? 1.910 -7.734 -9.710 1.00 82.50 73 LEU A O 1
ATOM 597 N N . SER A 1 74 ? -0.030 -8.595 -10.483 1.00 81.38 74 SER A N 1
ATOM 598 C CA . SER A 1 74 ? -0.232 -7.561 -11.495 1.00 81.38 74 SER A CA 1
ATOM 599 C C . SER A 1 74 ? -0.576 -6.227 -10.831 1.00 81.38 74 SER A C 1
ATOM 601 O O . SER A 1 74 ? -1.214 -6.186 -9.772 1.00 81.38 74 SER A O 1
ATOM 603 N N . ARG A 1 75 ? -0.193 -5.117 -11.468 1.00 80.75 75 ARG A N 1
ATOM 604 C CA . ARG A 1 75 ? -0.556 -3.773 -10.995 1.00 80.75 75 ARG A CA 1
ATOM 605 C C . ARG A 1 75 ? -2.074 -3.626 -10.830 1.00 80.75 75 ARG A C 1
ATOM 607 O O . ARG A 1 75 ? -2.525 -3.065 -9.838 1.00 80.75 75 ARG A O 1
ATOM 614 N N . SER A 1 76 ? -2.861 -4.135 -11.780 1.00 79.12 76 SER A N 1
ATOM 615 C CA . SER A 1 76 ? -4.326 -4.071 -11.714 1.00 79.12 76 SER A CA 1
ATOM 616 C C . SER A 1 76 ? -4.916 -4.849 -10.539 1.00 79.12 76 SER A C 1
ATOM 618 O O . SER A 1 76 ? -5.889 -4.391 -9.941 1.00 79.12 76 SER A O 1
ATOM 620 N N . ASP A 1 77 ? -4.352 -6.009 -10.202 1.00 82.75 77 ASP A N 1
ATOM 621 C CA . ASP A 1 77 ? -4.802 -6.775 -9.038 1.00 82.75 77 ASP A CA 1
ATOM 622 C C . ASP A 1 77 ? -4.429 -6.066 -7.740 1.00 82.75 77 ASP A C 1
ATOM 624 O O . ASP A 1 77 ? -5.257 -5.972 -6.838 1.00 82.75 77 ASP A O 1
ATOM 628 N N . LEU A 1 78 ? -3.216 -5.511 -7.661 1.00 82.00 78 LEU A N 1
ATOM 629 C CA . LEU A 1 78 ? -2.781 -4.719 -6.513 1.00 82.00 78 LEU A CA 1
ATOM 630 C C . LEU A 1 78 ? -3.694 -3.517 -6.294 1.00 82.00 78 LEU A C 1
ATOM 632 O O . LEU A 1 78 ? -4.173 -3.331 -5.187 1.00 82.00 78 LEU A O 1
ATOM 636 N N . GLU A 1 79 ? -4.000 -2.752 -7.339 1.00 83.38 79 GLU A N 1
ATOM 637 C CA . G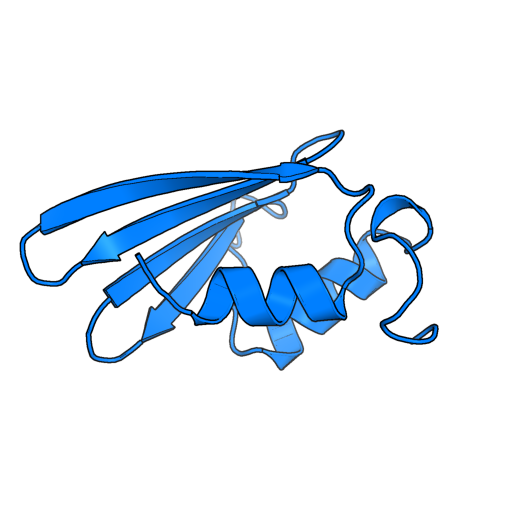LU A 1 79 ? -4.916 -1.613 -7.246 1.00 83.38 79 GLU A CA 1
ATOM 638 C C . GLU A 1 79 ? -6.282 -2.045 -6.702 1.00 83.38 79 GLU A C 1
ATOM 640 O O . GLU A 1 79 ? -6.744 -1.538 -5.682 1.00 83.38 79 GLU A O 1
ATOM 645 N N . LYS A 1 80 ? -6.898 -3.066 -7.309 1.00 81.94 80 LYS A N 1
ATOM 646 C CA . LYS A 1 80 ? -8.198 -3.566 -6.851 1.00 81.94 80 LYS A CA 1
ATOM 647 C C . LYS A 1 80 ? -8.158 -4.016 -5.401 1.00 81.94 80 LYS A C 1
ATOM 649 O O . LYS A 1 80 ? -9.055 -3.672 -4.641 1.00 81.94 80 LYS A O 1
ATOM 654 N N . VAL A 1 81 ? -7.153 -4.795 -5.014 1.00 84.00 81 VAL A N 1
ATOM 655 C CA . VAL A 1 81 ? -7.086 -5.363 -3.666 1.00 84.00 81 VAL A CA 1
ATOM 656 C C . VAL A 1 81 ? -6.720 -4.300 -2.632 1.00 84.00 81 VAL A C 1
ATOM 658 O O . VAL A 1 81 ? -7.202 -4.381 -1.504 1.00 84.00 81 VAL A O 1
ATOM 661 N N . ILE A 1 82 ? -5.923 -3.296 -3.003 1.00 82.56 82 ILE A N 1
ATOM 662 C CA . ILE A 1 82 ? -5.532 -2.217 -2.099 1.00 82.56 82 ILE A CA 1
ATOM 663 C C . ILE A 1 82 ? -6.712 -1.279 -1.822 1.00 82.56 82 ILE A C 1
ATOM 665 O O . ILE A 1 82 ? -7.027 -0.990 -0.671 1.00 82.56 82 ILE A O 1
ATOM 669 N N . PHE A 1 83 ? -7.431 -0.869 -2.867 1.00 78.94 83 PHE A N 1
ATOM 670 C CA . PHE A 1 83 ? -8.571 0.045 -2.732 1.00 78.94 83 PHE A CA 1
ATOM 671 C C . PHE A 1 83 ? -9.896 -0.649 -2.397 1.00 78.94 83 PHE A C 1
ATOM 673 O O . PHE A 1 83 ? -10.887 0.027 -2.143 1.00 78.94 83 PHE A O 1
ATOM 680 N N . SER A 1 84 ? -9.932 -1.985 -2.330 1.00 79.56 84 SER A N 1
ATOM 681 C CA . SER A 1 84 ? -11.098 -2.704 -1.788 1.00 79.56 84 SER A CA 1
ATOM 682 C C . SER A 1 84 ? -11.290 -2.478 -0.281 1.00 79.56 84 SER A C 1
ATOM 684 O O . SER A 1 84 ? -12.349 -2.817 0.242 1.00 79.56 84 SER A O 1
ATOM 686 N N . GLY A 1 85 ? -10.299 -1.900 0.408 1.00 73.62 85 GLY A N 1
ATOM 687 C CA . GLY A 1 85 ? -10.358 -1.618 1.839 1.00 73.62 85 GLY A CA 1
ATOM 688 C C . GLY A 1 85 ? -10.095 -2.841 2.738 1.00 73.62 85 GLY A C 1
ATOM 689 O O . GLY A 1 85 ? -9.763 -3.926 2.243 1.00 73.62 85 GLY A O 1
ATOM 690 N N . PRO A 1 86 ? -10.163 -2.651 4.073 1.00 74.62 86 PRO A N 1
ATOM 691 C CA . PRO A 1 86 ? -9.888 -3.683 5.078 1.00 74.62 86 PRO A CA 1
ATOM 692 C C . PRO A 1 86 ? -10.831 -4.894 5.041 1.00 74.62 86 PRO A C 1
ATOM 694 O O . PRO A 1 86 ? -12.056 -4.714 4.874 1.00 74.62 86 PRO A O 1
#

InterPro domains:
  IPR021489 Protein of unknown function DUF3143 [PF11341] (24-85)
  IPR021489 Protein of unknown function DUF3143 [PTHR35765] (2-86)

pLDDT: mean 83.2, std 9.09, range [49.38, 92.69]

Sequence (86 aa):
MPPANTPLYDHPLPDIEAWLMGLGGDRDPQNISEWSFSEPDWTAKLWLEVDSIVVRYVSHDSKVVQRSFKYSLSRSDLEKVIFSGP

Foldseek 3Di:
DPDLFAQQVVDDPVVVLVVCVVVVWDADPVDNQWTWDDDPFWIWIWGDDPFWIWIWIQGPVRDIDIDIGGSRGGNVVCVCVRVVGD

Organism: NCBI:txid268141

Secondary structure (DSSP, 8-state):
---TTSBGGGS-HHHHHHHHHHTTPEEPSS-TTEEEEE-SSEEEEEEE-SSEEEEEEEETTS-EEEEEEETTSBHHHHHHHHHT--